Protein AF-A0A967Y0D5-F1 (afdb_monomer)

Sequence (62 aa):
MICSDKTGTLTRNEMRVQQIAFAEFQVSPDRAIHTGGDRIERFAQVAALCSDARPSRDGYVG

Structure (mmCIF, N/CA/C/O backbone):
data_AF-A0A967Y0D5-F1
#
_entry.id   AF-A0A967Y0D5-F1
#
loop_
_atom_site.group_PDB
_atom_site.id
_atom_site.type_symbol
_atom_site.label_atom_id
_atom_site.label_alt_id
_atom_site.label_comp_id
_atom_site.label_asym_id
_atom_site.label_entity_id
_atom_site.label_seq_id
_atom_site.pdbx_PDB_ins_code
_atom_site.Cartn_x
_atom_site.Cartn_y
_atom_site.Cartn_z
_atom_site.occupancy
_atom_site.B_iso_or_equiv
_atom_site.auth_seq_id
_atom_site.auth_comp_id
_atom_site.auth_asym_id
_atom_site.auth_atom_id
_atom_site.pdbx_PDB_model_num
ATOM 1 N N . MET A 1 1 ? 16.750 28.257 -16.998 1.00 73.62 1 MET A N 1
ATOM 2 C CA . MET A 1 1 ? 15.554 27.387 -16.992 1.00 73.62 1 MET A CA 1
ATOM 3 C C . MET A 1 1 ? 16.047 25.953 -16.877 1.00 73.62 1 MET A C 1
ATOM 5 O O . MET A 1 1 ? 16.942 25.604 -17.633 1.00 73.62 1 MET A O 1
ATOM 9 N N . ILE A 1 2 ? 15.558 25.176 -15.906 1.00 89.06 2 ILE A N 1
ATOM 10 C CA . ILE A 1 2 ? 15.893 23.749 -15.760 1.00 89.06 2 ILE A CA 1
ATOM 11 C C . ILE A 1 2 ? 14.664 22.952 -16.189 1.00 89.06 2 ILE A C 1
ATOM 13 O O . ILE A 1 2 ? 13.586 23.161 -15.636 1.00 89.06 2 ILE A O 1
ATOM 17 N N . CYS A 1 3 ? 14.841 22.051 -17.152 1.00 91.19 3 CYS A N 1
ATOM 18 C CA . CYS A 1 3 ? 13.822 21.098 -17.578 1.00 91.19 3 CYS A CA 1
ATOM 19 C C . CYS A 1 3 ? 14.301 19.709 -17.157 1.00 91.19 3 CYS A C 1
ATOM 21 O O . CYS A 1 3 ? 15.242 19.185 -17.746 1.00 91.19 3 CYS A O 1
ATOM 23 N N . SER A 1 4 ? 13.697 19.148 -16.111 1.00 93.81 4 SER A N 1
ATOM 24 C CA . SER A 1 4 ? 14.014 17.807 -15.620 1.00 93.81 4 SER A CA 1
ATOM 25 C C . SER A 1 4 ? 12.772 16.943 -15.697 1.00 93.81 4 SER A C 1
ATOM 27 O O . SER A 1 4 ? 11.687 17.389 -15.323 1.00 93.81 4 SER A O 1
ATOM 29 N N . ASP A 1 5 ? 12.951 15.703 -16.136 1.00 95.94 5 ASP A N 1
ATOM 30 C CA . ASP A 1 5 ? 11.890 14.710 -16.064 1.00 95.94 5 ASP A CA 1
ATOM 31 C C . ASP A 1 5 ? 11.635 14.286 -14.606 1.00 95.94 5 ASP A C 1
ATOM 33 O O . ASP A 1 5 ? 12.487 14.460 -13.731 1.00 95.94 5 ASP A O 1
ATOM 37 N N . LYS A 1 6 ? 10.446 13.754 -14.320 1.00 96.12 6 LYS A N 1
ATOM 38 C CA . LYS A 1 6 ? 10.046 13.331 -12.973 1.00 96.12 6 LYS A CA 1
ATOM 39 C C . LYS A 1 6 ? 10.405 11.873 -12.698 1.00 96.12 6 LYS A C 1
ATOM 41 O O . LYS A 1 6 ? 10.932 11.560 -11.625 1.00 96.12 6 LYS A O 1
ATOM 46 N N . THR A 1 7 ? 10.079 10.970 -13.614 1.00 93.81 7 THR A N 1
ATOM 47 C CA . THR A 1 7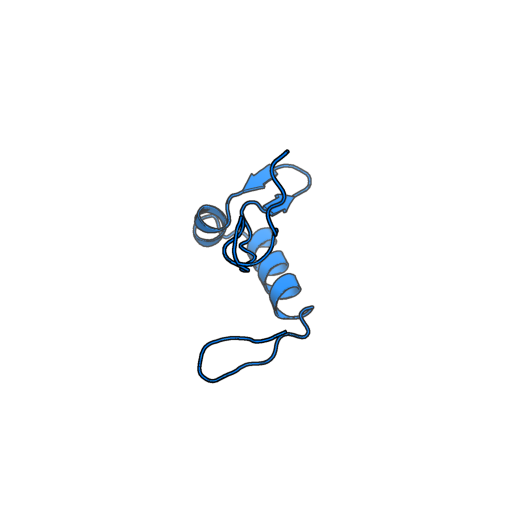 ? 10.110 9.526 -13.358 1.00 93.81 7 THR A CA 1
ATOM 48 C C . THR A 1 7 ? 11.482 8.966 -13.694 1.00 93.81 7 THR A C 1
ATOM 50 O O . THR A 1 7 ? 11.966 9.115 -14.804 1.00 93.81 7 THR A O 1
ATOM 53 N N . GLY A 1 8 ? 12.163 8.359 -12.722 1.00 92.62 8 GLY A N 1
ATOM 54 C CA . GLY A 1 8 ? 13.529 7.863 -12.924 1.00 92.62 8 GLY A CA 1
ATOM 55 C C . GLY A 1 8 ? 14.613 8.949 -12.922 1.00 92.62 8 GLY A C 1
ATOM 56 O O . GLY A 1 8 ? 15.788 8.606 -12.867 1.00 92.62 8 GLY A O 1
ATOM 57 N N . THR A 1 9 ? 14.242 10.238 -12.912 1.00 95.19 9 THR A N 1
ATOM 58 C CA . THR A 1 9 ? 15.179 11.353 -12.678 1.00 95.19 9 THR A CA 1
ATOM 59 C C . THR A 1 9 ? 14.994 11.957 -11.284 1.00 95.19 9 THR A C 1
ATOM 61 O O . THR A 1 9 ? 15.894 11.874 -10.454 1.00 95.19 9 THR A O 1
ATOM 64 N N . LEU A 1 10 ? 13.822 12.530 -10.979 1.00 96.38 10 LEU A N 1
ATOM 65 C CA . LEU A 1 10 ? 13.546 13.114 -9.654 1.00 96.38 10 LEU A CA 1
ATOM 66 C C . LEU A 1 10 ? 12.993 12.097 -8.648 1.00 96.38 10 LEU A C 1
ATOM 68 O O . LEU A 1 10 ? 13.099 12.288 -7.439 1.00 96.38 10 LEU A O 1
ATOM 72 N N . THR A 1 11 ? 12.375 11.025 -9.137 1.00 96.12 11 THR A N 1
ATOM 73 C CA . THR A 1 11 ? 11.774 9.973 -8.313 1.00 96.12 11 THR A CA 1
ATOM 74 C C . THR A 1 11 ? 12.380 8.620 -8.648 1.00 96.12 11 THR A C 1
ATOM 76 O O . THR A 1 11 ? 12.827 8.387 -9.769 1.00 96.12 11 THR A O 1
ATOM 79 N N . ARG A 1 12 ? 12.325 7.687 -7.695 1.00 95.69 12 ARG A N 1
ATOM 80 C CA . ARG A 1 12 ? 12.827 6.314 -7.871 1.00 95.69 12 ARG A CA 1
ATOM 81 C C . ARG A 1 12 ? 11.977 5.448 -8.805 1.00 95.69 12 ARG A C 1
ATOM 83 O O . ARG A 1 12 ? 12.272 4.271 -8.943 1.00 95.69 12 ARG A O 1
ATOM 90 N N . ASN A 1 13 ? 10.927 6.011 -9.409 1.00 94.12 13 ASN A N 1
ATOM 91 C CA . ASN A 1 13 ? 9.909 5.246 -10.126 1.00 94.12 13 ASN A CA 1
ATOM 92 C C . ASN A 1 13 ? 9.311 4.114 -9.259 1.00 94.12 13 ASN A C 1
ATOM 94 O O . ASN A 1 13 ? 9.041 3.016 -9.730 1.00 94.12 13 ASN A O 1
ATOM 98 N N . GLU A 1 14 ? 9.145 4.381 -7.962 1.00 92.50 14 GLU A N 1
ATOM 99 C CA . GLU A 1 14 ? 8.611 3.441 -6.979 1.00 92.50 14 GLU A CA 1
ATOM 100 C C . GLU A 1 14 ? 7.657 4.193 -6.047 1.00 92.50 14 GLU A C 1
ATOM 102 O O . GLU A 1 14 ? 7.975 5.290 -5.576 1.00 92.50 14 GLU A O 1
ATOM 107 N N . MET A 1 15 ? 6.499 3.597 -5.760 1.00 93.56 15 MET A N 1
ATOM 108 C CA . MET A 1 15 ? 5.578 4.089 -4.740 1.00 93.56 15 MET A CA 1
ATOM 109 C C . MET A 1 15 ? 5.717 3.258 -3.468 1.00 93.56 15 MET A C 1
ATOM 111 O O . MET A 1 15 ? 5.660 2.033 -3.504 1.00 93.56 15 MET A O 1
ATOM 115 N N . ARG A 1 16 ? 5.866 3.938 -2.329 1.00 93.69 16 ARG A N 1
ATOM 116 C CA . ARG A 1 16 ? 5.897 3.322 -0.999 1.00 93.69 16 ARG A CA 1
ATOM 117 C C . ARG A 1 16 ? 4.869 4.001 -0.112 1.00 93.69 16 ARG A C 1
ATOM 119 O O . ARG A 1 16 ? 4.843 5.230 -0.042 1.00 93.69 16 ARG A O 1
ATOM 126 N N . VAL A 1 17 ? 4.053 3.209 0.580 1.00 93.88 17 VAL A N 1
ATOM 127 C CA . VAL A 1 17 ? 3.138 3.729 1.603 1.00 93.88 17 VAL A CA 1
ATOM 128 C C . VAL A 1 17 ? 3.978 4.336 2.726 1.00 93.88 17 VAL A C 1
ATOM 130 O O . VAL A 1 17 ? 4.904 3.699 3.213 1.00 93.88 17 VAL A O 1
ATOM 133 N N . GLN A 1 18 ? 3.673 5.573 3.113 1.00 94.38 18 GLN A N 1
ATOM 134 C CA . GLN A 1 18 ? 4.391 6.286 4.180 1.00 94.38 18 GLN A CA 1
ATOM 135 C C . GLN A 1 18 ? 3.568 6.376 5.467 1.00 94.38 18 GLN A C 1
ATOM 137 O O . GLN A 1 18 ? 4.116 6.389 6.566 1.00 94.38 18 GLN A O 1
ATOM 142 N N . GLN A 1 19 ? 2.241 6.426 5.340 1.00 94.25 19 GLN A N 1
ATOM 143 C CA . GLN A 1 19 ? 1.335 6.615 6.463 1.00 94.25 19 GLN A CA 1
ATOM 144 C C . GLN A 1 19 ? -0.038 6.017 6.152 1.00 94.25 19 GLN A C 1
ATOM 146 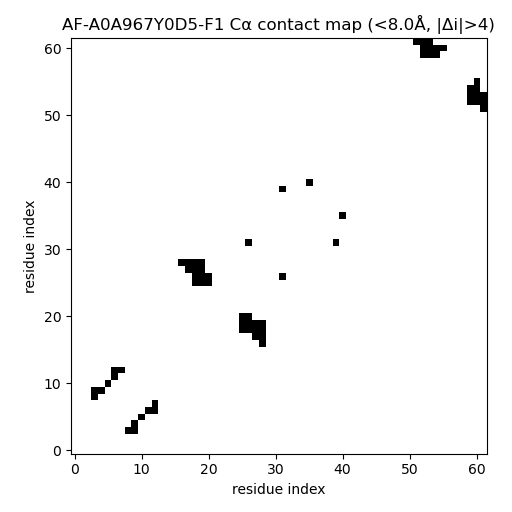O O . GLN A 1 19 ? -0.500 6.073 5.013 1.00 94.25 19 GLN A O 1
ATOM 151 N N . ILE A 1 20 ? -0.685 5.465 7.176 1.00 92.44 20 ILE A N 1
ATOM 152 C CA . ILE A 1 20 ? -2.056 4.960 7.134 1.00 92.44 20 ILE A CA 1
ATOM 153 C C . ILE A 1 20 ? -2.880 5.827 8.082 1.00 92.44 20 ILE A C 1
ATOM 155 O O . ILE A 1 20 ? -2.529 5.975 9.255 1.00 92.44 20 ILE A O 1
ATOM 159 N N . ALA A 1 21 ? -3.957 6.416 7.571 1.00 93.31 21 ALA A N 1
ATOM 160 C CA . ALA A 1 21 ? -4.856 7.254 8.349 1.00 93.31 21 ALA A CA 1
ATOM 161 C C . ALA A 1 21 ? -6.179 6.532 8.607 1.00 93.31 21 ALA A C 1
ATOM 163 O O . ALA A 1 21 ? -6.868 6.107 7.681 1.00 93.31 21 ALA A O 1
ATOM 164 N N . PHE A 1 22 ? -6.532 6.438 9.881 1.00 89.94 22 PHE A N 1
ATOM 165 C CA . PHE A 1 22 ? -7.843 6.048 10.370 1.00 89.94 22 PHE A CA 1
ATOM 166 C C . PHE A 1 22 ? -8.560 7.286 10.928 1.00 89.94 22 PHE A C 1
ATOM 168 O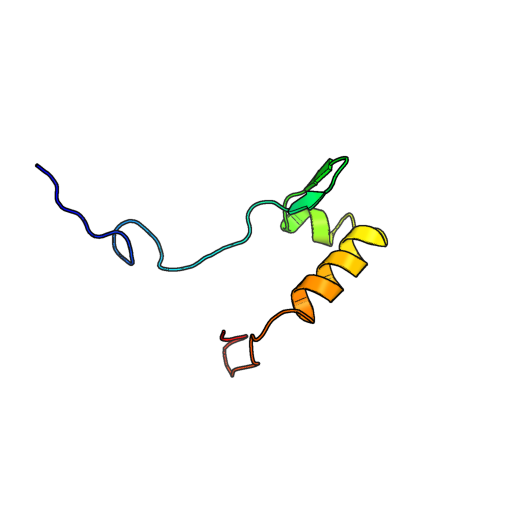 O . PHE A 1 22 ? -7.964 8.353 11.057 1.00 89.94 22 PHE A O 1
ATOM 175 N N . ALA A 1 23 ? -9.848 7.153 11.249 1.00 89.75 23 ALA A N 1
ATOM 176 C CA . ALA A 1 23 ? -10.665 8.283 11.697 1.00 89.75 23 ALA A CA 1
ATOM 177 C C . ALA A 1 23 ? -10.108 8.975 12.959 1.00 89.75 23 ALA A C 1
ATOM 179 O O . ALA A 1 23 ? -10.122 10.199 13.032 1.00 89.75 23 ALA A O 1
ATOM 180 N N . GLU A 1 24 ? -9.599 8.212 13.931 1.00 89.00 24 GLU A N 1
ATOM 181 C CA . GLU A 1 24 ? -9.121 8.750 15.212 1.00 89.00 24 GLU A CA 1
ATOM 182 C C . GLU A 1 24 ? -7.594 8.843 15.315 1.00 89.00 24 GLU A C 1
ATOM 184 O O . GLU A 1 24 ? -7.081 9.502 16.217 1.00 89.00 24 GLU A O 1
ATOM 189 N N . PHE A 1 25 ? -6.848 8.167 14.438 1.00 89.44 25 PHE A N 1
ATOM 190 C CA . PHE A 1 25 ? -5.392 8.112 14.538 1.00 89.44 25 PHE A CA 1
ATOM 191 C C . PHE A 1 25 ? -4.717 7.841 13.197 1.00 89.44 25 PHE A C 1
ATOM 193 O O . PHE A 1 25 ? -5.320 7.356 12.243 1.00 89.44 25 PHE A O 1
ATOM 200 N N . GLN A 1 26 ? -3.418 8.116 13.147 1.00 92.44 26 GLN A N 1
ATOM 201 C CA . GLN A 1 26 ? -2.566 7.784 12.016 1.00 92.44 26 GLN A CA 1
ATOM 202 C C . GLN A 1 26 ? -1.384 6.950 12.502 1.00 92.44 26 GLN A C 1
ATOM 204 O O . GLN A 1 26 ? -0.911 7.119 13.626 1.00 92.44 26 GLN A O 1
ATOM 209 N N . VAL A 1 27 ? -0.894 6.057 11.652 1.00 91.94 27 VAL A N 1
ATOM 210 C CA . VAL A 1 27 ? 0.204 5.150 11.985 1.00 91.94 27 VAL A CA 1
ATOM 211 C C . VAL A 1 27 ? 1.125 4.995 10.778 1.00 91.94 27 VAL A C 1
ATOM 213 O O . VAL A 1 27 ? 0.667 4.975 9.634 1.00 91.94 27 VAL A O 1
ATOM 216 N N . SER A 1 28 ? 2.436 4.925 11.010 1.00 92.44 28 SER A N 1
ATOM 217 C CA . SER A 1 28 ? 3.370 4.539 9.949 1.00 92.44 28 SER A CA 1
ATOM 218 C C . SER A 1 28 ? 3.241 3.036 9.670 1.00 92.44 28 SER A C 1
ATOM 220 O O . SER A 1 28 ? 2.965 2.280 10.605 1.00 92.44 28 SER A O 1
ATOM 222 N N . PRO A 1 29 ? 3.460 2.564 8.431 1.00 89.62 29 PRO A N 1
ATOM 223 C CA . PRO A 1 29 ? 3.372 1.139 8.108 1.00 89.62 29 PRO A CA 1
ATOM 224 C C . PRO A 1 29 ? 4.224 0.255 9.027 1.00 89.62 29 PRO A C 1
ATOM 226 O O . PRO A 1 29 ? 3.722 -0.738 9.545 1.00 89.62 29 PRO A O 1
ATOM 229 N N . ASP A 1 30 ? 5.455 0.678 9.331 1.00 88.44 30 ASP A N 1
ATOM 230 C CA . ASP A 1 30 ? 6.364 -0.059 10.220 1.00 88.44 30 ASP A CA 1
ATOM 231 C C . ASP A 1 30 ? 5.789 -0.226 11.633 1.00 88.44 30 ASP A C 1
ATOM 233 O O . ASP A 1 30 ? 5.913 -1.281 12.248 1.00 88.44 30 ASP A O 1
ATOM 237 N N . ARG A 1 31 ? 5.108 0.801 12.159 1.00 85.25 31 ARG A N 1
ATOM 238 C CA . ARG A 1 31 ? 4.450 0.709 13.468 1.00 85.25 31 ARG A CA 1
ATOM 239 C C . ARG A 1 31 ? 3.163 -0.100 13.396 1.00 85.25 31 ARG A C 1
ATOM 241 O O . ARG A 1 31 ? 2.869 -0.831 14.337 1.00 85.25 31 ARG A O 1
ATOM 248 N N . ALA A 1 32 ? 2.409 -0.009 12.302 1.00 83.19 32 ALA A N 1
ATOM 249 C CA . ALA A 1 32 ? 1.140 -0.714 12.140 1.00 83.19 32 ALA A CA 1
ATOM 250 C C . ALA A 1 32 ? 1.304 -2.235 12.293 1.00 83.19 32 ALA A C 1
ATOM 252 O O . ALA A 1 32 ? 0.477 -2.866 12.943 1.00 83.19 32 ALA A O 1
ATOM 253 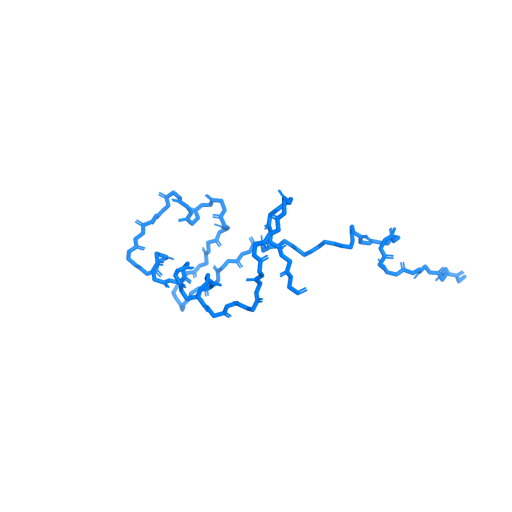N N . ILE A 1 33 ? 2.415 -2.791 11.794 1.00 75.69 33 ILE A N 1
ATOM 254 C CA . ILE A 1 33 ? 2.769 -4.215 11.923 1.00 75.69 33 ILE A CA 1
ATOM 255 C C . ILE A 1 33 ? 2.879 -4.646 13.396 1.00 75.69 33 ILE A C 1
ATOM 257 O O . ILE A 1 33 ? 2.477 -5.748 13.753 1.00 75.69 33 ILE A O 1
ATOM 261 N N . HIS A 1 34 ? 3.400 -3.776 14.264 1.00 74.19 34 HIS A N 1
ATOM 262 C CA . HIS A 1 34 ? 3.649 -4.088 15.677 1.00 74.19 34 HIS A CA 1
ATOM 263 C C . HIS A 1 34 ? 2.514 -3.679 16.618 1.00 74.19 34 HIS A C 1
ATOM 265 O O . HIS A 1 34 ? 2.436 -4.180 17.735 1.00 74.19 34 HIS A O 1
ATOM 271 N N . THR A 1 35 ? 1.638 -2.770 16.186 1.00 71.69 35 THR A N 1
ATOM 272 C CA . THR A 1 35 ? 0.509 -2.276 16.996 1.00 71.69 35 THR A CA 1
ATOM 273 C C . THR A 1 35 ? -0.784 -3.056 16.722 1.00 71.69 35 THR A C 1
ATOM 275 O O . THR A 1 35 ? -1.860 -2.579 17.070 1.00 71.69 35 THR A O 1
ATOM 278 N N . GLY A 1 36 ? -0.674 -4.212 16.050 1.00 66.38 36 GLY A N 1
ATOM 279 C CA . GLY A 1 36 ? -1.752 -5.004 15.454 1.00 66.38 36 GLY A CA 1
ATOM 280 C C . GLY A 1 36 ? -2.939 -5.257 16.379 1.00 66.38 36 GLY A C 1
ATOM 281 O O . GLY A 1 36 ? -2.962 -6.221 17.133 1.00 66.38 36 GLY A O 1
ATOM 282 N N . GLY A 1 37 ? -3.930 -4.374 16.295 1.00 80.69 37 GLY A N 1
ATOM 283 C CA . GLY A 1 37 ? -5.2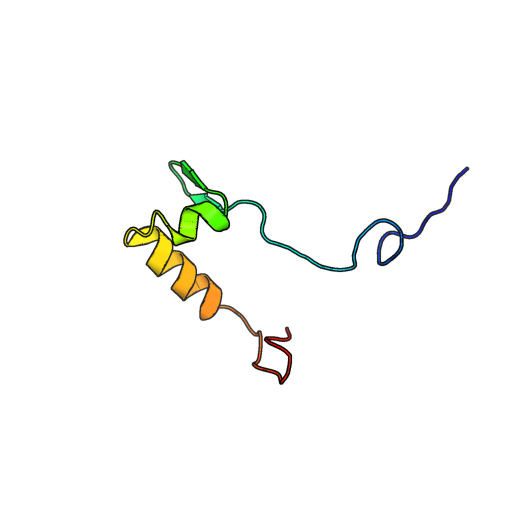88 -4.627 16.760 1.00 80.69 37 GLY A CA 1
ATOM 284 C C . GLY A 1 37 ? -6.205 -4.936 15.578 1.00 80.69 37 GLY A C 1
ATOM 285 O O . GLY A 1 37 ? -5.885 -4.594 14.435 1.00 80.69 37 GLY A O 1
ATOM 286 N N . ASP A 1 38 ? -7.381 -5.497 15.864 1.00 87.69 38 ASP A N 1
ATOM 287 C CA . ASP A 1 38 ? -8.366 -6.007 14.892 1.00 87.69 38 ASP A CA 1
ATOM 288 C C . ASP A 1 38 ? -8.620 -5.080 13.693 1.00 87.69 38 ASP A C 1
ATOM 290 O O . ASP A 1 38 ? -8.841 -5.520 12.563 1.00 87.69 38 ASP A O 1
ATOM 294 N N . ARG A 1 39 ? -8.598 -3.762 13.920 1.00 87.81 39 ARG A 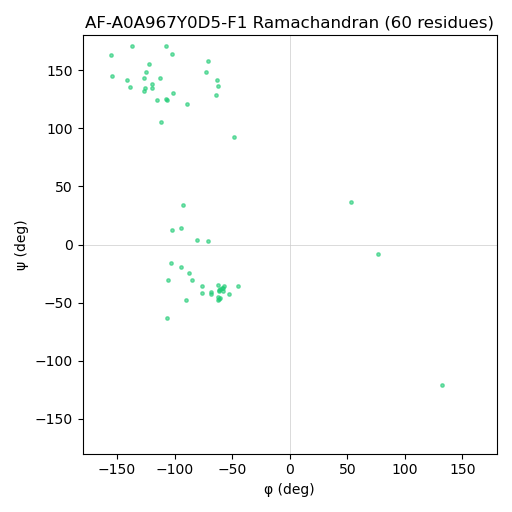N 1
ATOM 295 C CA . ARG A 1 39 ? -8.826 -2.768 12.867 1.00 87.81 39 ARG A CA 1
ATOM 296 C C . ARG A 1 39 ? -7.696 -2.713 11.842 1.00 87.81 39 ARG A C 1
ATOM 298 O O . ARG A 1 39 ? -7.979 -2.587 10.652 1.00 87.81 39 ARG A O 1
ATOM 305 N N . ILE A 1 40 ? -6.442 -2.770 12.289 1.00 89.94 40 ILE A N 1
ATOM 306 C CA . ILE A 1 40 ? -5.274 -2.750 11.400 1.00 89.94 40 ILE A CA 1
ATOM 307 C C . ILE A 1 40 ? -5.227 -4.054 10.606 1.00 89.94 40 ILE A C 1
ATOM 309 O O . ILE A 1 40 ? -4.999 -4.017 9.400 1.00 89.94 40 ILE A O 1
ATOM 313 N N . GLU A 1 41 ? -5.529 -5.182 11.249 1.00 90.06 41 GLU A N 1
ATOM 314 C CA . GLU A 1 41 ? -5.603 -6.481 10.578 1.00 90.06 41 GLU A CA 1
ATOM 315 C C . GLU A 1 41 ? -6.689 -6.502 9.502 1.00 90.06 41 GLU A C 1
ATOM 317 O O . GLU A 1 41 ? -6.423 -6.862 8.355 1.00 90.06 41 GLU A O 1
ATOM 322 N N . ARG A 1 42 ? -7.901 -6.034 9.827 1.00 92.06 42 ARG A N 1
ATOM 323 C CA . ARG A 1 42 ? -8.987 -5.934 8.845 1.00 92.06 42 ARG A CA 1
ATOM 324 C C . ARG A 1 42 ? -8.632 -4.986 7.702 1.00 92.06 42 ARG A C 1
ATOM 326 O O . ARG A 1 42 ? -8.936 -5.281 6.551 1.00 92.06 42 ARG A O 1
ATOM 333 N N . PHE A 1 43 ? -7.979 -3.863 7.995 1.00 92.19 43 PHE A N 1
ATOM 334 C CA . PHE A 1 43 ? -7.496 -2.956 6.956 1.00 92.19 43 PHE A CA 1
ATOM 335 C C . PHE A 1 43 ? -6.465 -3.635 6.046 1.00 92.19 43 PHE A C 1
ATOM 337 O O . PHE A 1 43 ? -6.582 -3.537 4.828 1.00 92.19 43 PHE A O 1
ATOM 344 N N . ALA A 1 44 ? -5.503 -4.366 6.614 1.00 91.50 44 ALA A N 1
ATOM 345 C CA . ALA A 1 44 ? -4.507 -5.107 5.848 1.00 91.50 44 ALA A CA 1
ATOM 346 C C . ALA A 1 44 ? -5.154 -6.178 4.954 1.00 91.50 44 ALA A C 1
ATOM 348 O O . ALA A 1 44 ? -4.764 -6.322 3.798 1.00 91.50 44 ALA A O 1
ATOM 349 N N . GLN A 1 45 ? -6.187 -6.872 5.445 1.00 94.69 45 GLN A N 1
ATOM 350 C CA . GLN A 1 45 ? -6.968 -7.822 4.645 1.00 94.69 45 GLN A CA 1
ATOM 351 C C . GLN A 1 45 ? -7.664 -7.137 3.466 1.00 94.69 45 GLN A C 1
ATOM 353 O O . GLN A 1 45 ? -7.562 -7.620 2.344 1.00 94.69 45 GLN A O 1
ATOM 358 N N . VAL A 1 46 ? -8.332 -6.001 3.690 1.00 96.38 46 VAL A N 1
ATOM 359 C CA . VAL A 1 46 ? -8.963 -5.232 2.604 1.00 96.38 46 VAL A CA 1
ATOM 360 C C . VAL A 1 46 ? -7.916 -4.771 1.591 1.00 96.38 46 VAL A C 1
ATOM 362 O O . VAL A 1 46 ? -8.113 -4.956 0.397 1.00 96.38 46 VAL A O 1
ATOM 365 N N . ALA A 1 47 ? -6.782 -4.232 2.044 1.00 94.19 47 ALA A N 1
ATOM 366 C CA . ALA A 1 47 ? -5.709 -3.782 1.159 1.00 94.19 47 ALA A CA 1
ATOM 367 C C . ALA A 1 47 ? -5.106 -4.927 0.323 1.00 94.19 47 ALA A C 1
ATOM 369 O O . ALA A 1 47 ? -4.740 -4.714 -0.830 1.00 94.19 47 ALA A O 1
ATOM 370 N N . ALA A 1 48 ? -5.023 -6.136 0.886 1.00 93.31 48 ALA A N 1
ATOM 371 C CA . ALA A 1 48 ? -4.535 -7.316 0.181 1.00 93.31 48 ALA A CA 1
ATOM 372 C C . ALA A 1 48 ? -5.567 -7.889 -0.806 1.00 93.31 48 ALA A C 1
ATOM 374 O O . ALA A 1 48 ? -5.199 -8.284 -1.907 1.00 93.31 48 ALA A O 1
ATOM 375 N N . LEU A 1 49 ? -6.848 -7.946 -0.422 1.00 96.06 49 LEU A N 1
ATOM 376 C CA . LEU A 1 49 ? -7.910 -8.584 -1.210 1.00 96.06 49 LEU A CA 1
ATOM 377 C C . LEU A 1 49 ? -8.513 -7.666 -2.279 1.00 96.06 49 LEU A C 1
ATOM 379 O O . LEU A 1 49 ? -8.957 -8.148 -3.315 1.00 96.06 49 LEU A O 1
ATOM 383 N N . CYS A 1 50 ? -8.539 -6.355 -2.045 1.00 97.19 50 CYS A N 1
ATOM 384 C CA . CYS A 1 50 ? -9.042 -5.359 -2.993 1.00 97.19 50 CYS A CA 1
ATOM 385 C C . CYS A 1 50 ? -7.922 -4.793 -3.881 1.00 97.19 50 CYS A C 1
ATOM 387 O O . CYS A 1 50 ? -7.941 -3.613 -4.227 1.00 97.19 50 CYS A O 1
ATOM 389 N N . SER A 1 51 ? -6.936 -5.623 -4.219 1.00 95.69 51 SER A N 1
ATOM 390 C CA . SER A 1 51 ? -5.833 -5.285 -5.112 1.00 95.69 51 SER A CA 1
ATOM 391 C C . SER A 1 51 ? -5.846 -6.222 -6.315 1.00 95.69 51 SER A C 1
ATOM 393 O O . SER A 1 51 ? -5.946 -7.435 -6.149 1.00 95.69 51 SER A O 1
ATOM 395 N N . ASP A 1 52 ? -5.684 -5.669 -7.518 1.00 96.62 52 ASP A N 1
ATOM 396 C CA . ASP A 1 52 ? -5.530 -6.453 -8.754 1.00 96.62 52 ASP A CA 1
ATOM 397 C C . ASP A 1 52 ? -4.096 -6.976 -8.946 1.00 96.62 52 ASP A C 1
ATOM 399 O O . ASP A 1 52 ? -3.778 -7.595 -9.968 1.00 96.62 52 ASP A O 1
ATOM 403 N N . ALA A 1 53 ? -3.220 -6.735 -7.963 1.00 96.50 53 ALA A N 1
ATOM 404 C CA . ALA A 1 53 ? -1.846 -7.191 -7.998 1.00 96.50 53 ALA A CA 1
ATOM 405 C C . ALA A 1 53 ? -1.769 -8.723 -8.044 1.00 96.50 53 ALA A C 1
ATOM 407 O O . ALA A 1 53 ? -2.442 -9.443 -7.306 1.00 96.50 53 ALA A O 1
ATOM 408 N N . ARG A 1 54 ? -0.892 -9.231 -8.903 1.00 95.69 54 ARG A N 1
ATOM 409 C CA . ARG A 1 54 ? -0.700 -10.658 -9.152 1.00 95.69 54 ARG A CA 1
ATOM 410 C C . ARG A 1 54 ? 0.666 -11.103 -8.651 1.00 95.69 54 ARG A C 1
ATOM 412 O O . ARG A 1 54 ? 1.630 -10.349 -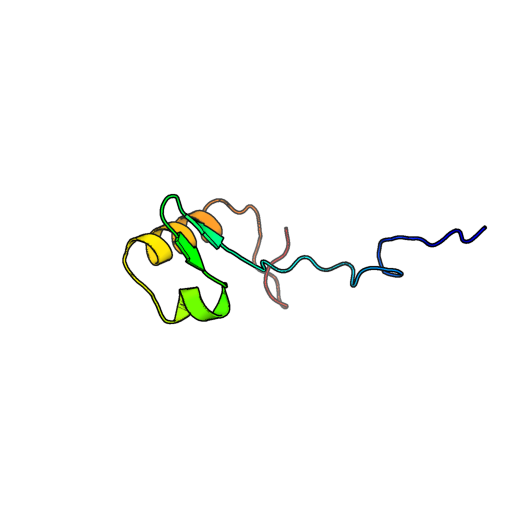8.796 1.00 95.69 54 ARG A O 1
ATOM 419 N N . PRO A 1 55 ? 0.784 -12.323 -8.103 1.00 95.44 55 PRO A N 1
ATOM 420 C CA . PRO A 1 55 ? 2.075 -12.865 -7.713 1.00 95.44 55 PRO A CA 1
ATOM 421 C C . PRO A 1 55 ? 2.985 -13.040 -8.938 1.00 95.44 55 PRO A C 1
ATOM 423 O O . PRO A 1 55 ? 2.551 -13.445 -10.017 1.00 95.44 55 PRO A O 1
ATOM 426 N N . SER A 1 56 ? 4.265 -12.751 -8.748 1.00 95.50 56 SER A N 1
ATOM 427 C CA . SER A 1 56 ? 5.359 -12.887 -9.709 1.00 95.50 56 SER A CA 1
ATOM 428 C C . SER A 1 56 ? 6.578 -13.488 -9.000 1.00 95.50 56 SER A C 1
ATOM 430 O O . SER A 1 56 ? 6.600 -13.604 -7.775 1.00 95.50 56 SER A O 1
ATOM 432 N N . ARG A 1 57 ? 7.618 -13.865 -9.754 1.00 95.12 57 ARG A N 1
ATOM 433 C CA . ARG A 1 57 ? 8.863 -14.414 -9.182 1.00 95.12 57 ARG A CA 1
ATOM 434 C C . ARG A 1 57 ? 9.520 -13.462 -8.180 1.00 95.12 57 ARG A C 1
ATOM 436 O O . ARG A 1 57 ? 10.043 -13.926 -7.175 1.00 95.12 57 ARG A O 1
ATOM 443 N N . ASP A 1 58 ? 9.426 -12.160 -8.437 1.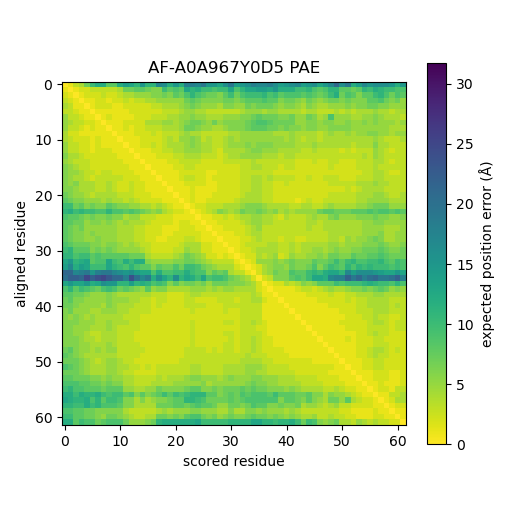00 93.12 58 ASP A N 1
ATOM 444 C CA . ASP A 1 58 ? 10.089 -11.115 -7.650 1.00 93.12 58 ASP A CA 1
ATOM 445 C C . ASP A 1 58 ? 9.134 -10.380 -6.685 1.00 93.12 58 ASP A C 1
ATOM 447 O O . ASP A 1 58 ? 9.479 -9.329 -6.151 1.00 93.12 58 ASP A O 1
ATOM 451 N N . GLY A 1 59 ? 7.921 -10.906 -6.459 1.00 91.50 59 GLY A N 1
ATOM 452 C CA . GLY A 1 59 ? 6.934 -10.309 -5.551 1.00 91.50 59 GLY A CA 1
ATOM 453 C C . GLY A 1 59 ? 5.541 -10.209 -6.164 1.00 91.50 59 GLY A C 1
ATOM 454 O O . GLY A 1 59 ? 4.959 -11.223 -6.537 1.00 91.50 59 GLY A O 1
ATOM 455 N N . TYR A 1 60 ? 4.997 -8.994 -6.254 1.00 91.81 60 TYR A N 1
ATOM 456 C CA . TYR A 1 60 ? 3.678 -8.718 -6.829 1.00 91.81 60 TYR A CA 1
ATOM 457 C C . TYR A 1 60 ? 3.773 -7.646 -7.916 1.00 91.81 60 TYR A C 1
ATOM 459 O O . TYR A 1 60 ? 4.552 -6.703 -7.790 1.00 91.81 60 TYR A O 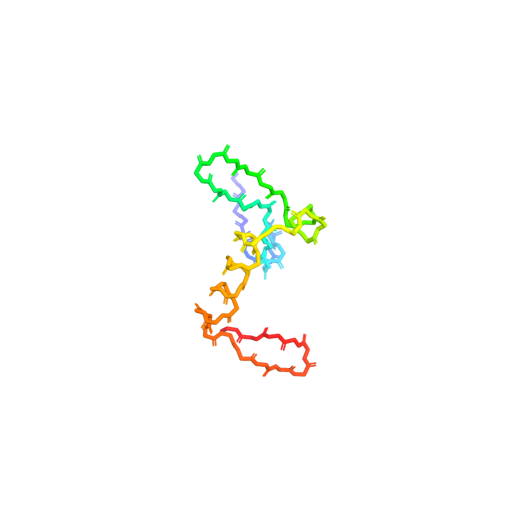1
ATOM 467 N N . VAL A 1 61 ? 2.973 -7.786 -8.972 1.00 91.88 61 VAL A N 1
ATOM 468 C CA . VAL A 1 61 ? 2.869 -6.820 -10.076 1.00 91.88 61 VAL A CA 1
ATOM 469 C C . VAL A 1 61 ? 1.414 -6.408 -10.267 1.00 91.88 61 VAL A C 1
ATOM 471 O O . VAL A 1 61 ? 0.536 -7.267 -10.228 1.00 91.88 61 VAL A O 1
ATOM 474 N N . GLY A 1 62 ? 1.165 -5.110 -10.430 1.00 81.94 62 GLY A N 1
ATOM 475 C CA . GLY A 1 62 ? -0.152 -4.537 -10.729 1.00 81.94 62 GLY A CA 1
ATOM 476 C C . GLY A 1 62 ? -0.266 -4.118 -12.183 1.00 81.94 62 GLY A C 1
ATOM 477 O O . GLY A 1 62 ? 0.788 -3.779 -12.768 1.00 81.94 62 GLY A O 1
#

Solvent-accessible surface area (backbone atoms only — not comparable to full-atom values): 4182 Å² total; per-residue (Å²): 140,87,91,77,66,55,75,68,69,75,37,86,72,71,91,75,88,69,68,48,79,53,98,92,52,70,41,39,58,80,52,47,71,76,64,64,43,74,67,55,52,52,48,51,49,49,60,61,69,77,43,86,55,39,85,51,98,92,47,72,49,116

Secondary structure (DSSP, 8-state):
-----TBTTTB-S------EE-SS-EE-HHHHHHS--HHHHHHHHHHHHT---EEETTEEE-

Foldseek 3Di:
DDDDDCAVTVDPNDDDQQWDDDPVDIDGPVVLVVVDDPVSVVVVVCVVVVDPWDQDPVGTDD

Radius of gyration: 16.06 Å; Cα contacts (8 Å, |Δi|>4): 33; chains: 1; bounding box: 27×42×35 Å

Mean predicted aligned error: 4.61 Å

pLDDT: mean 90.74, std 6.53, range [66.38, 97.19]